Protein AF-A0A954YZT4-F1 (afdb_monomer_lite)

pLDDT: mean 91.96, std 6.16, range [61.47, 97.5]

Radius of gyration: 16.05 Å; chains: 1; bounding box: 39×15×47 Å

Secondary structure (DSSP, 8-state):
--HHHHHHHHHHHHHHHHHHHHHHHHHHHTTTSTT-----PEEEEPPPEEETTEEE---EEEEE-

Sequence (65 aa):
MGLGSALSVGRTALEAYQATLQVAGQNIANVATPGYTRSSARLAAIPGQTFSFGQLGNGVRVNSI

Foldseek 3Di:
DDPVQVVQQVVQQVVQVVVQVVLVVVCVVCVVPPPDDRDGFDKDWDAFDADPVGTDTSHIHGPGD

Structure (mmCIF, N/CA/C/O backbone):
data_AF-A0A954YZT4-F1
#
_entry.id   AF-A0A954YZT4-F1
#
loop_
_atom_site.group_PDB
_atom_site.id
_atom_site.type_symbol
_atom_site.label_atom_id
_atom_site.label_alt_id
_atom_site.label_comp_id
_atom_site.label_asym_id
_atom_site.label_entity_id
_atom_site.label_seq_id
_atom_site.pdbx_PDB_ins_code
_atom_site.Cartn_x
_atom_site.Cartn_y
_atom_site.Cartn_z
_atom_site.occupancy
_atom_site.B_iso_or_equiv
_atom_site.auth_seq_id
_atom_site.auth_comp_id
_atom_site.auth_asym_id
_atom_site.auth_atom_id
_atom_site.pdbx_PDB_model_num
ATOM 1 N N . MET A 1 1 ? 16.915 -0.975 -18.304 1.00 61.47 1 MET A N 1
ATOM 2 C CA . MET A 1 1 ? 16.436 -0.470 -16.999 1.00 61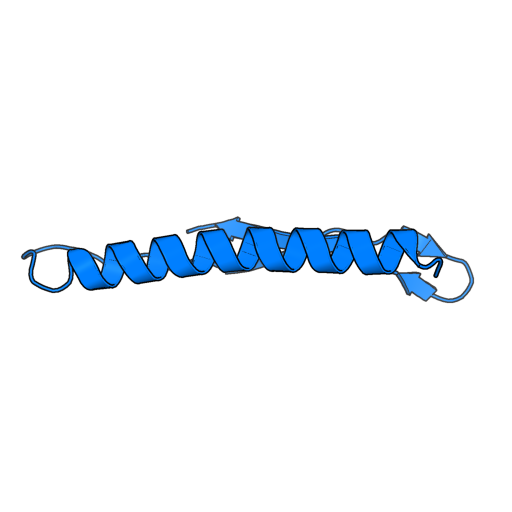.47 1 MET A CA 1
ATOM 3 C C . MET A 1 1 ? 17.409 0.578 -16.494 1.00 61.47 1 MET A C 1
ATOM 5 O O . MET A 1 1 ? 18.506 0.218 -16.099 1.00 61.47 1 MET A O 1
ATOM 9 N N . GLY A 1 2 ? 17.067 1.864 -16.585 1.00 83.06 2 GLY A N 1
ATOM 10 C CA . GLY A 1 2 ? 17.886 2.924 -15.984 1.00 83.06 2 GLY A CA 1
ATOM 11 C C . GLY A 1 2 ? 17.585 3.072 -14.491 1.00 83.06 2 GLY A C 1
ATOM 12 O O . GLY A 1 2 ? 16.473 2.762 -14.062 1.00 83.06 2 GLY A O 1
ATOM 13 N N . LEU A 1 3 ? 18.538 3.596 -13.715 1.00 86.06 3 LEU A N 1
ATOM 14 C CA . LEU A 1 3 ? 18.368 3.886 -12.280 1.00 86.06 3 LEU A CA 1
ATOM 15 C C . LEU A 1 3 ? 17.085 4.687 -11.988 1.00 86.06 3 LEU A C 1
ATOM 17 O O . LEU A 1 3 ? 16.388 4.404 -11.019 1.00 86.06 3 LEU A O 1
ATOM 21 N N . GLY A 1 4 ? 16.713 5.623 -12.870 1.00 87.94 4 GLY A N 1
ATOM 22 C CA . GLY A 1 4 ? 15.479 6.406 -12.734 1.00 87.94 4 GLY A CA 1
ATOM 23 C C . GLY A 1 4 ? 14.194 5.566 -12.732 1.00 87.94 4 GLY A C 1
ATOM 24 O O . GLY A 1 4 ? 13.276 5.859 -11.971 1.00 87.94 4 GLY A O 1
ATOM 25 N N . SER A 1 5 ? 14.138 4.482 -13.514 1.00 85.75 5 SER A N 1
ATOM 26 C CA . SER A 1 5 ? 12.981 3.574 -13.525 1.00 85.75 5 SER A CA 1
ATOM 27 C C . SER A 1 5 ? 12.890 2.775 -12.223 1.00 85.75 5 SER A C 1
ATOM 29 O O . SER A 1 5 ? 11.809 2.676 -11.649 1.00 85.75 5 SER A O 1
ATOM 31 N N . ALA A 1 6 ? 14.021 2.289 -11.701 1.00 88.88 6 ALA A N 1
ATOM 32 C CA . ALA A 1 6 ? 14.055 1.572 -10.425 1.00 88.88 6 ALA A CA 1
ATOM 33 C C . ALA A 1 6 ? 13.637 2.471 -9.247 1.00 88.88 6 ALA A C 1
ATOM 35 O O . ALA A 1 6 ? 12.838 2.061 -8.407 1.00 88.88 6 ALA A O 1
ATOM 36 N N . LEU A 1 7 ? 14.113 3.720 -9.220 1.00 93.38 7 LEU A N 1
ATOM 37 C CA . LEU A 1 7 ? 13.715 4.706 -8.212 1.00 93.38 7 LEU A CA 1
ATOM 38 C C . LEU A 1 7 ? 12.223 5.051 -8.299 1.00 93.38 7 LEU A C 1
ATOM 40 O O . LEU A 1 7 ? 11.565 5.179 -7.269 1.00 93.38 7 LEU A O 1
ATOM 44 N N . SER A 1 8 ? 11.671 5.162 -9.511 1.00 91.50 8 SER A N 1
ATOM 45 C CA . SER A 1 8 ? 10.233 5.382 -9.693 1.00 91.50 8 SER A CA 1
ATOM 46 C C . SER A 1 8 ? 9.408 4.203 -9.177 1.00 91.50 8 SER A C 1
ATOM 48 O O . SER A 1 8 ? 8.414 4.412 -8.488 1.00 91.50 8 SER A O 1
ATOM 50 N N . VAL A 1 9 ? 9.831 2.965 -9.453 1.00 93.88 9 VAL A N 1
ATOM 51 C CA . VAL A 1 9 ? 9.177 1.761 -8.916 1.00 93.88 9 VAL A CA 1
ATOM 52 C C . VAL A 1 9 ? 9.211 1.778 -7.386 1.00 93.88 9 VAL A C 1
ATOM 54 O O . VAL A 1 9 ? 8.171 1.603 -6.752 1.00 93.88 9 VAL A O 1
ATOM 57 N N . GLY A 1 10 ? 10.372 2.070 -6.792 1.00 94.38 10 GLY A N 1
ATOM 5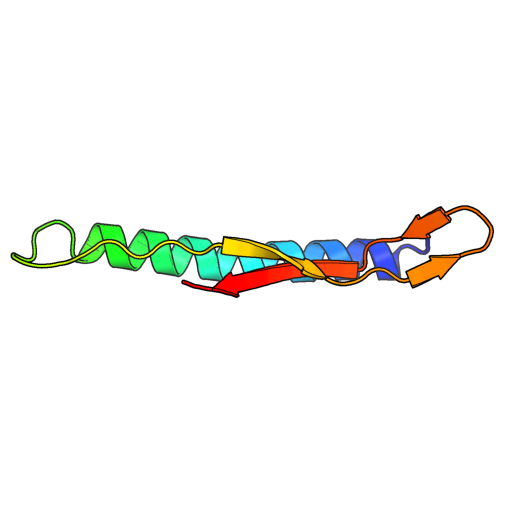8 C CA . GLY A 1 10 ? 10.520 2.201 -5.341 1.00 94.38 10 GLY A CA 1
ATOM 59 C C . GLY A 1 10 ? 9.596 3.263 -4.740 1.00 94.38 10 GLY A C 1
ATOM 60 O O . GLY A 1 10 ? 8.948 3.004 -3.729 1.00 94.38 10 GLY A O 1
ATOM 61 N N . ARG A 1 11 ? 9.458 4.423 -5.394 1.00 95.19 11 ARG A N 1
ATOM 62 C CA . ARG A 1 11 ? 8.522 5.477 -4.972 1.00 95.19 11 ARG A CA 1
ATOM 63 C C . ARG A 1 11 ? 7.079 4.976 -4.936 1.00 95.19 11 ARG A C 1
ATOM 65 O O . ARG A 1 11 ? 6.434 5.096 -3.900 1.00 95.19 11 ARG A O 1
ATOM 72 N N . THR A 1 12 ? 6.601 4.365 -6.023 1.00 95.81 12 THR A N 1
ATOM 73 C CA . THR A 1 12 ? 5.217 3.852 -6.078 1.00 95.81 12 THR A CA 1
ATOM 74 C C . THR A 1 12 ? 4.960 2.779 -5.019 1.00 95.81 12 THR A C 1
ATOM 76 O O . THR A 1 12 ? 3.883 2.733 -4.431 1.00 95.81 12 THR A O 1
ATOM 79 N N . ALA A 1 13 ? 5.967 1.952 -4.713 1.00 95.62 13 ALA A N 1
ATOM 80 C CA . ALA A 1 13 ? 5.872 0.972 -3.643 1.00 95.62 13 ALA A CA 1
ATOM 81 C C . ALA A 1 13 ? 5.701 1.650 -2.279 1.00 95.62 13 ALA A C 1
ATOM 83 O O . ALA A 1 13 ? 4.782 1.298 -1.544 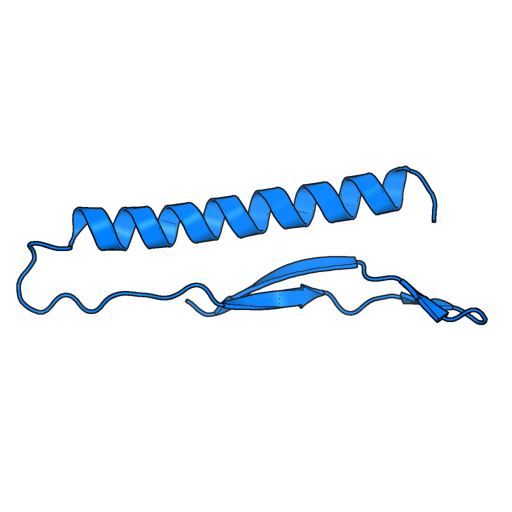1.00 95.62 13 ALA A O 1
ATOM 84 N N . LEU A 1 14 ? 6.537 2.640 -1.953 1.00 96.88 14 LEU A N 1
ATOM 85 C CA . LEU A 1 14 ? 6.442 3.369 -0.685 1.00 96.88 14 LEU A CA 1
ATOM 86 C C . LEU A 1 14 ? 5.083 4.057 -0.518 1.00 96.88 14 LEU A C 1
ATOM 88 O O . LEU A 1 14 ? 4.463 3.926 0.535 1.00 96.88 14 LEU A O 1
ATOM 92 N N . GLU A 1 15 ? 4.590 4.722 -1.562 1.00 96.56 15 GLU A N 1
ATOM 93 C CA . GLU A 1 15 ? 3.274 5.372 -1.560 1.00 96.56 15 GLU A CA 1
ATOM 94 C C . GLU A 1 15 ? 2.140 4.355 -1.344 1.00 96.56 15 GLU A C 1
ATOM 96 O O . GLU A 1 15 ? 1.267 4.545 -0.492 1.00 96.56 15 GLU A O 1
ATOM 101 N N . ALA A 1 16 ? 2.170 3.227 -2.060 1.00 96.62 16 ALA A N 1
ATOM 102 C CA . ALA A 1 16 ? 1.147 2.193 -1.940 1.00 96.62 16 ALA A CA 1
ATOM 103 C C . ALA A 1 16 ? 1.155 1.509 -0.558 1.00 96.62 16 ALA A C 1
ATOM 105 O O . ALA A 1 16 ? 0.094 1.21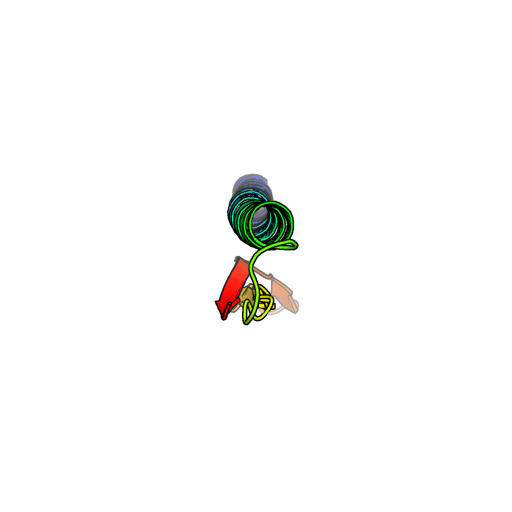7 0.008 1.00 96.62 16 ALA A O 1
ATOM 106 N N . TYR A 1 17 ? 2.338 1.288 0.023 1.00 97.06 17 TYR A N 1
ATOM 107 C CA . TYR A 1 17 ? 2.461 0.744 1.376 1.00 97.06 17 TYR A CA 1
ATOM 108 C C . TYR A 1 17 ? 2.045 1.752 2.445 1.00 97.06 17 TYR A C 1
ATOM 110 O O . TYR A 1 17 ? 1.397 1.352 3.411 1.00 97.06 17 TYR A O 1
ATOM 118 N N . GLN A 1 18 ? 2.318 3.046 2.265 1.00 97.25 18 GLN A N 1
ATOM 119 C CA . GLN A 1 18 ? 1.833 4.081 3.177 1.00 97.25 18 GLN A CA 1
ATOM 120 C C . GLN A 1 18 ? 0.300 4.083 3.253 1.00 97.25 18 GLN A C 1
ATOM 122 O O . GLN A 1 18 ? -0.260 4.069 4.350 1.00 97.25 18 GLN A O 1
ATOM 127 N N . ALA A 1 19 ? -0.387 4.014 2.110 1.00 96.12 19 ALA A N 1
ATOM 128 C CA . ALA A 1 19 ? -1.848 3.913 2.071 1.00 96.12 19 ALA A CA 1
ATOM 129 C C . ALA A 1 19 ? -2.360 2.618 2.731 1.00 96.12 19 ALA A C 1
ATOM 131 O O . ALA A 1 19 ? -3.339 2.626 3.478 1.00 96.12 19 ALA A O 1
ATOM 132 N N . THR A 1 20 ? -1.665 1.498 2.519 1.00 96.62 20 THR A N 1
ATOM 133 C CA . THR A 1 20 ? -2.013 0.214 3.149 1.00 96.62 20 THR A CA 1
ATOM 134 C C . THR A 1 20 ? -1.879 0.276 4.676 1.00 96.62 20 THR A C 1
ATOM 136 O O . THR A 1 20 ? -2.748 -0.220 5.395 1.00 96.62 20 THR A O 1
ATOM 139 N N . LEU A 1 21 ? -0.836 0.939 5.184 1.00 97.50 21 LEU A N 1
ATOM 140 C CA . LEU A 1 21 ? -0.650 1.176 6.617 1.00 97.50 21 LEU A CA 1
ATOM 141 C C . LEU A 1 21 ? -1.738 2.083 7.198 1.00 97.50 21 LEU A C 1
ATOM 143 O O . LEU A 1 21 ? -2.185 1.840 8.315 1.00 97.50 21 LEU A O 1
ATOM 147 N N . GLN A 1 22 ? -2.217 3.082 6.453 1.00 97.19 22 GLN A N 1
ATOM 148 C CA . GLN A 1 22 ? -3.344 3.913 6.889 1.00 97.19 22 GLN A CA 1
ATOM 149 C C . GLN A 1 22 ? -4.637 3.100 7.038 1.00 97.19 22 GLN A C 1
ATOM 151 O O . GLN A 1 22 ? -5.350 3.273 8.025 1.00 97.19 22 GLN A O 1
ATOM 156 N N . VAL A 1 23 ? -4.922 2.178 6.111 1.00 96.56 23 VAL A N 1
ATOM 157 C CA . VAL A 1 23 ? -6.074 1.264 6.222 1.00 96.56 23 VAL A CA 1
ATOM 158 C C . VAL A 1 23 ? -5.922 0.339 7.430 1.00 96.56 23 VAL A C 1
ATOM 160 O O . VAL A 1 23 ? -6.867 0.162 8.197 1.00 96.56 23 VAL A O 1
ATOM 163 N 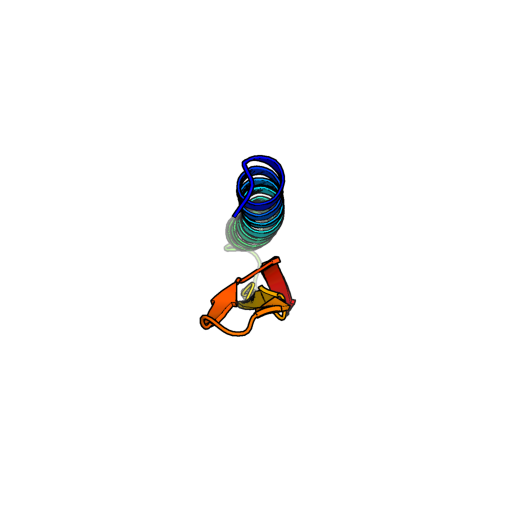N . ALA A 1 24 ? -4.725 -0.210 7.651 1.00 96.62 24 ALA A N 1
ATOM 164 C CA . ALA A 1 24 ? -4.442 -1.002 8.846 1.00 96.62 24 ALA A CA 1
ATOM 165 C C . ALA A 1 24 ? -4.638 -0.182 10.135 1.00 96.62 24 ALA A C 1
ATOM 167 O O . ALA A 1 24 ? -5.268 -0.663 11.073 1.00 96.62 24 ALA A O 1
ATOM 168 N N . GLY A 1 25 ? -4.176 1.071 10.159 1.00 97.06 25 GLY A N 1
ATOM 169 C CA . GLY A 1 25 ? -4.369 1.995 11.276 1.00 97.06 25 GLY A CA 1
ATOM 170 C C . GLY A 1 25 ? -5.843 2.288 11.557 1.00 97.06 25 GLY A C 1
ATOM 171 O O . GLY A 1 25 ? -6.261 2.222 12.710 1.00 97.06 25 GLY A O 1
ATOM 172 N N . GLN A 1 26 ? -6.653 2.530 10.521 1.00 96.88 26 GLN A N 1
ATOM 173 C CA . GLN A 1 26 ? -8.102 2.705 10.672 1.00 96.88 26 GLN A CA 1
ATOM 174 C C . GLN A 1 26 ? -8.782 1.454 11.234 1.00 96.88 26 GLN A C 1
ATOM 176 O O . GLN A 1 26 ? -9.620 1.573 12.129 1.00 96.88 26 GLN A O 1
ATOM 181 N N . ASN A 1 27 ? -8.394 0.267 10.759 1.00 96.44 27 ASN A N 1
ATOM 182 C CA . ASN A 1 27 ? -8.924 -0.993 11.275 1.00 96.44 27 ASN A CA 1
ATOM 183 C C . ASN A 1 27 ? -8.595 -1.179 12.763 1.00 96.44 27 ASN A C 1
ATOM 185 O O . ASN A 1 27 ? -9.456 -1.596 13.532 1.00 96.44 27 ASN A O 1
ATOM 189 N N . ILE A 1 28 ? -7.362 -0.860 13.172 1.00 96.69 28 ILE A N 1
ATOM 190 C CA . ILE A 1 28 ? -6.928 -0.946 14.573 1.00 96.69 28 ILE A CA 1
ATOM 191 C C . ILE A 1 28 ? -7.687 0.071 15.431 1.00 96.69 28 ILE A C 1
ATOM 193 O O . ILE A 1 28 ? -8.206 -0.289 16.483 1.00 96.69 28 ILE A O 1
ATOM 197 N N . ALA A 1 29 ? -7.800 1.321 14.976 1.00 96.94 29 ALA A N 1
ATOM 198 C CA . ALA A 1 29 ? -8.477 2.385 15.715 1.00 96.94 29 ALA A CA 1
ATOM 199 C C . ALA A 1 29 ? -9.968 2.095 15.960 1.00 96.94 29 ALA A C 1
ATOM 201 O O . ALA A 1 29 ? -10.510 2.500 16.983 1.00 96.94 29 ALA A O 1
ATOM 202 N N . ASN A 1 30 ? -10.623 1.373 15.045 1.00 95.62 30 ASN A N 1
ATOM 203 C CA . ASN A 1 30 ? -12.054 1.070 15.118 1.00 95.62 30 ASN A CA 1
ATOM 204 C C . ASN A 1 30 ? -12.364 -0.368 15.557 1.00 95.62 30 ASN A C 1
ATOM 206 O O . ASN A 1 30 ? -13.519 -0.784 15.501 1.00 95.62 30 ASN A O 1
ATOM 210 N N . VAL A 1 31 ? -11.371 -1.136 16.021 1.00 95.50 31 VAL A N 1
ATOM 211 C CA . VAL A 1 31 ? -11.568 -2.551 16.388 1.00 95.50 31 VAL A CA 1
ATOM 212 C C . VAL A 1 31 ? -12.594 -2.744 17.513 1.00 95.50 31 VAL A C 1
ATOM 214 O O . VAL A 1 31 ? -13.276 -3.763 17.560 1.00 95.50 31 VAL A O 1
ATOM 217 N N . ALA A 1 32 ? -12.721 -1.760 18.406 1.00 94.44 32 ALA A N 1
ATOM 218 C CA . ALA A 1 32 ? -13.663 -1.781 19.523 1.00 94.44 32 ALA A CA 1
ATOM 219 C C . ALA A 1 32 ? -15.024 -1.146 19.188 1.00 94.44 32 ALA A C 1
ATOM 221 O O . ALA A 1 32 ? -15.911 -1.135 20.040 1.00 94.44 32 ALA A O 1
ATOM 222 N N . THR A 1 33 ? -15.204 -0.610 17.977 1.00 95.50 33 THR A N 1
ATOM 223 C CA . THR A 1 33 ? -16.445 0.048 17.560 1.00 95.50 33 THR A CA 1
ATOM 224 C C . THR A 1 33 ? -17.466 -1.009 17.122 1.00 95.50 33 THR A C 1
ATOM 226 O O . THR A 1 33 ? -17.239 -1.695 16.119 1.00 95.50 33 THR A O 1
ATOM 229 N N . PRO A 1 34 ? -18.608 -1.165 17.822 1.00 93.69 34 PRO A N 1
ATOM 230 C CA . PRO A 1 34 ? -19.623 -2.141 17.438 1.00 93.69 34 PRO A CA 1
ATOM 231 C C . PRO A 1 34 ? -20.152 -1.872 16.025 1.00 93.69 34 PRO A C 1
ATOM 233 O O . PRO A 1 34 ? -20.474 -0.738 15.679 1.00 93.69 34 PRO A O 1
ATOM 236 N N . GLY A 1 35 ? -20.242 -2.919 15.202 1.00 92.31 35 GLY A N 1
ATOM 237 C CA . GLY A 1 35 ? -20.702 -2.809 13.814 1.00 92.31 35 GLY A CA 1
ATOM 238 C C . GLY A 1 35 ? -19.642 -2.335 12.811 1.00 92.31 35 GLY A C 1
ATOM 239 O O . GLY A 1 35 ? -19.947 -2.234 11.623 1.00 92.31 35 GLY A O 1
ATOM 240 N N . TYR A 1 36 ? -18.399 -2.081 13.238 1.00 94.12 36 TYR A N 1
ATOM 241 C CA . TYR A 1 36 ? -17.317 -1.768 12.307 1.00 94.12 36 TYR A CA 1
ATOM 242 C C . TYR A 1 36 ? -16.936 -2.986 11.454 1.00 94.12 36 TYR A C 1
ATOM 244 O O . TYR A 1 36 ? -16.712 -4.085 11.963 1.00 94.12 36 TYR A O 1
ATOM 252 N N . THR A 1 37 ? -16.828 -2.774 10.141 1.00 94.81 37 THR A N 1
ATOM 253 C CA . THR A 1 37 ? -16.322 -3.769 9.191 1.00 94.81 37 THR A CA 1
ATOM 254 C C . THR A 1 37 ? -14.927 -3.363 8.748 1.00 94.81 37 THR A C 1
ATOM 256 O O . THR A 1 37 ? -14.716 -2.236 8.308 1.00 94.81 37 THR A O 1
ATOM 259 N N . ARG A 1 38 ? -13.975 -4.292 8.848 1.00 93.38 38 ARG A N 1
ATOM 260 C CA . ARG A 1 38 ? -12.595 -4.067 8.407 1.00 93.38 38 ARG A CA 1
ATOM 261 C C . ARG A 1 38 ? -12.524 -3.763 6.908 1.00 93.38 38 ARG A C 1
ATOM 263 O O . ARG A 1 38 ? -13.149 -4.456 6.107 1.00 93.38 38 ARG A O 1
ATOM 270 N N . SER A 1 39 ? -11.665 -2.824 6.539 1.00 94.88 39 SER A N 1
ATOM 271 C CA . SER A 1 39 ? -11.325 -2.536 5.143 1.00 94.88 39 SER A CA 1
ATOM 272 C C . SER A 1 39 ? -10.030 -3.238 4.732 1.00 94.88 39 SER A C 1
ATOM 274 O O . SER A 1 39 ? -9.179 -3.549 5.576 1.00 94.88 39 SER A O 1
ATOM 276 N N . SER A 1 40 ? -9.850 -3.508 3.437 1.00 95.12 40 SER A N 1
ATOM 277 C CA . SER A 1 40 ? -8.675 -4.223 2.928 1.00 95.12 40 SER A CA 1
ATOM 278 C C . SER A 1 40 ? -8.139 -3.587 1.649 1.00 95.12 40 SER A C 1
ATOM 280 O O . SER A 1 40 ? -8.709 -3.752 0.573 1.00 95.12 40 SER A O 1
ATOM 282 N N . ALA A 1 41 ? -6.980 -2.936 1.748 1.00 95.62 41 ALA A N 1
ATOM 283 C CA . ALA A 1 41 ? -6.288 -2.414 0.577 1.00 95.62 41 ALA A CA 1
ATOM 284 C C . ALA A 1 41 ? -5.793 -3.565 -0.319 1.00 95.62 41 ALA A C 1
ATOM 286 O O . ALA A 1 41 ? -5.023 -4.423 0.118 1.00 95.62 41 ALA A O 1
ATOM 287 N N . ARG A 1 42 ? -6.216 -3.578 -1.586 1.00 96.88 42 ARG A N 1
ATOM 288 C CA . ARG A 1 42 ? -5.711 -4.491 -2.618 1.00 96.88 42 ARG A CA 1
ATOM 289 C C . ARG A 1 42 ? -4.728 -3.761 -3.515 1.00 96.88 42 ARG A C 1
ATOM 291 O O . ARG A 1 42 ? -5.073 -2.758 -4.135 1.00 96.88 42 ARG A O 1
ATOM 298 N N . LEU A 1 43 ? -3.518 -4.294 -3.605 1.00 96.00 43 LEU A N 1
ATOM 299 C CA . LEU A 1 43 ? -2.465 -3.786 -4.475 1.00 96.00 43 LEU A CA 1
ATOM 300 C C . LEU A 1 43 ? -2.591 -4.400 -5.874 1.00 96.00 43 LEU A C 1
ATOM 302 O O . LEU A 1 43 ? -2.918 -5.577 -6.013 1.00 96.00 43 LEU A O 1
ATOM 306 N N . ALA A 1 44 ? -2.303 -3.609 -6.903 1.00 96.06 44 ALA A N 1
ATOM 307 C CA . ALA A 1 44 ? -2.221 -4.067 -8.284 1.00 96.06 44 ALA A CA 1
ATOM 308 C C . ALA A 1 44 ? -0.969 -3.511 -8.963 1.00 96.06 44 ALA A C 1
ATOM 310 O O . ALA A 1 44 ? -0.555 -2.375 -8.708 1.00 96.06 44 ALA A O 1
ATOM 311 N N . ALA A 1 45 ? -0.382 -4.313 -9.850 1.00 93.31 45 ALA A N 1
ATOM 312 C CA . ALA A 1 45 ? 0.729 -3.876 -10.680 1.00 93.31 45 ALA A CA 1
ATOM 313 C C . ALA A 1 45 ? 0.273 -2.762 -11.633 1.00 93.31 45 ALA A C 1
ATOM 315 O O . ALA A 1 45 ? -0.799 -2.836 -12.238 1.00 93.31 45 ALA A O 1
ATOM 316 N N . ILE A 1 46 ? 1.099 -1.731 -11.776 1.00 91.69 46 ILE A N 1
ATOM 317 C CA . ILE A 1 46 ? 0.901 -0.701 -12.793 1.00 91.69 46 ILE A CA 1
ATOM 318 C C . ILE A 1 46 ? 1.320 -1.307 -14.139 1.00 91.69 46 ILE A C 1
ATOM 320 O O . ILE A 1 46 ? 2.424 -1.864 -14.208 1.00 91.69 46 ILE A O 1
ATOM 324 N N . PRO A 1 47 ? 0.487 -1.208 -15.200 1.00 87.81 47 PRO A N 1
ATOM 325 C CA . PRO A 1 47 ? 0.823 -1.731 -16.519 1.00 87.81 47 PRO A CA 1
ATOM 326 C C . PRO A 1 47 ? 2.230 -1.312 -16.939 1.00 87.81 47 PRO A C 1
ATOM 328 O O . PRO A 1 47 ? 2.563 -0.125 -16.946 1.00 87.81 47 PRO A O 1
ATOM 331 N N . GLY A 1 48 ? 3.065 -2.313 -17.206 1.00 85.31 48 GLY A N 1
ATOM 332 C CA . GLY A 1 48 ? 4.457 -2.128 -17.585 1.00 85.31 48 GLY A CA 1
ATOM 333 C C . GLY A 1 48 ? 4.620 -1.720 -19.044 1.00 85.31 48 GLY A C 1
ATOM 334 O O . GLY A 1 48 ? 3.695 -1.833 -19.847 1.00 85.31 48 GLY A O 1
ATOM 335 N N . GLN A 1 49 ? 5.826 -1.292 -19.396 1.00 83.88 49 GLN A N 1
ATOM 336 C CA . GLN A 1 49 ? 6.214 -1.065 -20.784 1.00 83.88 49 GLN A CA 1
ATOM 337 C C . GLN A 1 49 ? 6.736 -2.368 -21.393 1.00 83.88 49 GLN A C 1
ATOM 339 O O . GLN A 1 49 ? 7.562 -3.059 -20.792 1.00 83.88 49 GLN A O 1
ATOM 344 N N . THR A 1 50 ? 6.248 -2.707 -22.582 1.00 84.50 50 THR A N 1
ATOM 345 C CA . THR A 1 50 ? 6.701 -3.883 -23.330 1.00 84.50 50 THR A CA 1
ATOM 346 C C . THR A 1 50 ? 7.863 -3.493 -24.235 1.00 84.50 50 THR A C 1
ATOM 348 O O . THR A 1 50 ? 7.753 -2.570 -25.036 1.00 84.50 50 THR A O 1
ATOM 351 N N . PHE A 1 51 ? 8.968 -4.219 -24.120 1.00 83.38 51 PHE A N 1
ATOM 352 C CA . PHE A 1 51 ? 10.151 -4.098 -24.962 1.00 83.38 51 PHE A CA 1
ATOM 353 C C . PHE A 1 51 ? 10.349 -5.386 -25.767 1.00 83.38 51 PHE A C 1
ATOM 355 O O . PHE A 1 51 ? 9.814 -6.438 -25.422 1.00 83.38 51 PHE A O 1
ATOM 362 N N . SER A 1 52 ? 11.177 -5.320 -26.813 1.00 83.75 52 SER A N 1
ATOM 363 C CA . SER A 1 52 ? 11.509 -6.482 -27.658 1.00 83.75 52 SER A CA 1
ATOM 364 C C . SER A 1 52 ? 12.101 -7.665 -26.864 1.00 83.75 52 SER A C 1
ATOM 366 O O . SER A 1 52 ? 11.925 -8.819 -27.232 1.00 83.75 52 SER A O 1
ATOM 368 N N . PHE A 1 53 ? 12.754 -7.389 -25.729 1.00 82.38 53 PHE A N 1
ATOM 369 C CA . PHE A 1 53 ? 13.362 -8.393 -24.847 1.00 82.38 53 PHE A CA 1
ATOM 370 C C . PHE A 1 53 ? 12.485 -8.795 -23.643 1.00 82.38 53 PHE A C 1
ATOM 372 O O . PHE A 1 53 ? 12.936 -9.568 -22.801 1.00 82.38 53 PHE A O 1
ATOM 379 N N . GLY A 1 54 ? 11.265 -8.261 -23.516 1.00 83.56 54 GLY A N 1
ATOM 380 C CA . GLY A 1 54 ? 10.354 -8.563 -22.406 1.00 83.56 54 GLY A CA 1
ATOM 381 C C . GLY A 1 54 ? 9.623 -7.342 -21.849 1.00 83.56 54 GLY A C 1
ATOM 382 O O . GLY A 1 54 ? 9.761 -6.225 -22.343 1.00 83.56 54 GLY A O 1
ATOM 383 N N . GLN A 1 55 ? 8.827 -7.548 -20.800 1.00 82.44 55 GLN A N 1
ATOM 384 C CA . GLN A 1 55 ? 8.045 -6.487 -20.165 1.00 82.44 55 GLN A CA 1
ATOM 385 C C . GLN A 1 55 ? 8.734 -5.971 -18.898 1.00 82.44 55 GLN A C 1
ATOM 387 O O . GLN A 1 55 ? 9.176 -6.749 -18.055 1.00 82.44 55 GLN A O 1
ATOM 392 N N . LEU A 1 56 ? 8.794 -4.648 -18.746 1.00 82.94 56 LEU A N 1
ATOM 393 C CA . LEU A 1 56 ? 9.300 -3.987 -17.546 1.00 82.94 56 LEU A CA 1
ATOM 394 C C . LEU A 1 56 ? 8.143 -3.320 -16.803 1.00 82.94 56 LEU A C 1
ATOM 396 O O . LEU A 1 56 ? 7.429 -2.489 -17.361 1.00 82.94 56 LEU A O 1
ATOM 400 N N . GLY A 1 57 ? 7.954 -3.705 -15.541 1.00 85.31 57 GLY A N 1
ATOM 401 C CA . GLY A 1 57 ? 6.899 -3.169 -14.682 1.00 85.31 57 GLY A CA 1
ATOM 402 C C . GLY A 1 57 ? 7.155 -1.721 -14.259 1.00 85.31 57 GLY A C 1
ATOM 403 O O . GLY A 1 57 ? 8.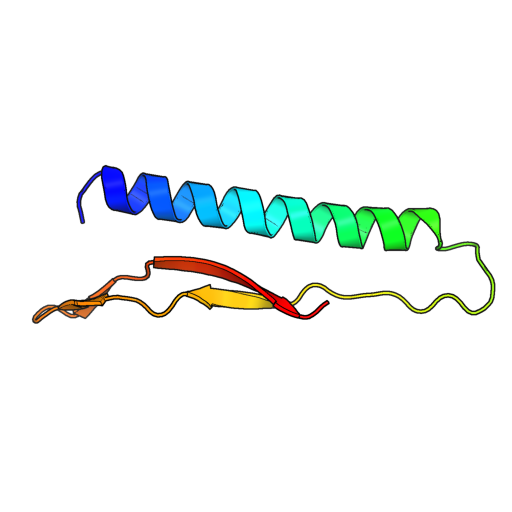296 -1.323 -14.035 1.00 85.31 57 GLY A O 1
ATOM 404 N N . ASN A 1 58 ? 6.074 -0.953 -14.099 1.00 89.88 58 ASN A N 1
ATOM 405 C CA . ASN A 1 58 ? 6.118 0.459 -13.697 1.00 89.88 58 ASN A CA 1
ATOM 406 C C . ASN A 1 58 ? 5.835 0.678 -12.198 1.00 89.88 58 ASN A C 1
ATOM 408 O O . ASN A 1 58 ? 5.688 1.815 -11.759 1.00 89.88 58 ASN A O 1
ATOM 412 N N . GLY A 1 59 ? 5.768 -0.403 -11.415 1.00 92.25 59 GLY A N 1
ATOM 413 C CA . GLY A 1 59 ? 5.541 -0.360 -9.973 1.00 92.25 59 GLY A CA 1
ATOM 414 C C . GLY A 1 59 ? 4.165 -0.865 -9.555 1.00 92.25 59 GLY A C 1
ATOM 415 O O . GLY A 1 59 ? 3.561 -1.690 -10.245 1.00 92.25 59 GLY A O 1
ATOM 416 N N . VAL A 1 60 ? 3.687 -0.404 -8.400 1.00 95.69 60 VAL A N 1
ATOM 417 C CA . VAL A 1 60 ? 2.470 -0.909 -7.745 1.00 95.69 60 VAL A CA 1
ATOM 418 C C . VAL A 1 60 ? 1.596 0.244 -7.262 1.00 95.69 60 VAL A C 1
ATOM 420 O O . VAL A 1 60 ? 2.099 1.297 -6.889 1.00 95.69 60 VAL A O 1
ATOM 423 N N . ARG A 1 61 ? 0.278 0.049 -7.267 1.00 95.12 61 ARG A N 1
ATOM 424 C CA . ARG A 1 61 ? -0.699 1.011 -6.742 1.00 95.12 61 ARG A CA 1
ATOM 425 C C . ARG A 1 61 ? -1.783 0.314 -5.931 1.00 95.12 61 ARG A C 1
ATOM 427 O O . ARG A 1 61 ? -2.013 -0.882 -6.106 1.00 95.12 61 ARG A O 1
ATOM 434 N N . VAL A 1 62 ? -2.495 1.068 -5.098 1.00 94.81 62 VAL A N 1
ATOM 435 C CA . VAL A 1 62 ? -3.736 0.594 -4.470 1.00 94.81 62 VAL A CA 1
ATOM 436 C C . VAL A 1 62 ? -4.855 0.623 -5.511 1.00 94.81 62 VAL A C 1
ATOM 438 O O . VAL A 1 62 ? -5.096 1.646 -6.144 1.00 94.81 62 VAL A O 1
ATOM 441 N N . ASN A 1 63 ? -5.508 -0.516 -5.717 1.00 95.00 63 ASN A N 1
ATOM 442 C CA . ASN A 1 63 ? -6.602 -0.683 -6.670 1.00 95.00 63 ASN A CA 1
ATOM 443 C C . ASN A 1 63 ? -7.977 -0.493 -6.019 1.00 95.00 63 ASN A C 1
ATOM 445 O O . ASN A 1 63 ? -8.883 0.051 -6.639 1.00 95.00 63 ASN A O 1
ATOM 449 N N . SER A 1 64 ? -8.134 -0.966 -4.785 1.00 91.81 64 SER A N 1
ATOM 450 C CA . SER A 1 64 ? -9.375 -0.871 -4.012 1.00 91.81 64 SER A CA 1
ATOM 451 C C . SER A 1 64 ? -9.082 -0.994 -2.518 1.00 91.81 64 SER A C 1
ATOM 453 O O . SER A 1 64 ? -8.031 -1.526 -2.154 1.00 91.81 64 SER A O 1
ATOM 455 N N . ILE A 1 65 ? -10.007 -0.540 -1.672 1.00 86.75 65 ILE A N 1
ATOM 456 C CA . ILE A 1 65 ? -9.972 -0.642 -0.203 1.00 86.75 65 ILE A CA 1
ATOM 457 C C . ILE A 1 65 ? -11.248 -1.330 0.281 1.00 86.75 65 ILE A C 1
ATOM 459 O O . ILE A 1 65 ? -12.291 -1.081 -0.361 1.00 86.75 65 ILE A O 1
#